Protein AF-A0A843C6D5-F1 (afdb_monomer_lite)

Foldseek 3Di:
DDQLVVQCVVVVHDPVCVLQSVLVVLVVVLVVLVVCCVVVVDPPVVSVVSVVVSVVSCVVQQKDKDDVVLPADHPDIGIDHVVCSVPPDPHPDDDD

Sequence (96 aa):
MVQEERLKKFLDLEDEDEEIVEAWKLFIETNKAYRDVDARVISRREGDNVRRKFTKYLKKNKLRMLDEKEGLKAHELAIAREEEAEGAIKTVNSLD

Structure (mmCIF, N/CA/C/O backbone):
data_AF-A0A843C6D5-F1
#
_entry.id   AF-A0A843C6D5-F1
#
loop_
_atom_site.group_PDB
_atom_site.id
_atom_site.type_symbol
_atom_site.label_atom_id
_atom_site.label_alt_id
_atom_site.label_comp_id
_atom_site.label_asym_id
_atom_site.label_entity_id
_atom_site.label_seq_id
_atom_site.pdbx_PDB_ins_code
_atom_site.Cartn_x
_atom_site.Cartn_y
_atom_site.Cartn_z
_atom_site.occupancy
_atom_site.B_iso_or_equiv
_atom_site.auth_seq_id
_atom_site.auth_comp_id
_atom_site.auth_asym_id
_atom_site.auth_atom_id
_atom_site.pdbx_PDB_model_num
ATOM 1 N N . MET A 1 1 ? 4.235 21.568 0.301 1.00 57.38 1 MET A N 1
ATOM 2 C CA . MET A 1 1 ? 3.561 20.460 0.997 1.00 57.38 1 MET A CA 1
ATOM 3 C C . MET A 1 1 ? 4.320 19.178 0.748 1.00 57.38 1 MET A C 1
ATOM 5 O O . MET A 1 1 ? 4.509 18.812 -0.412 1.00 57.38 1 MET A O 1
ATOM 9 N N . VAL A 1 2 ? 4.784 18.556 1.825 1.00 82.31 2 VAL A N 1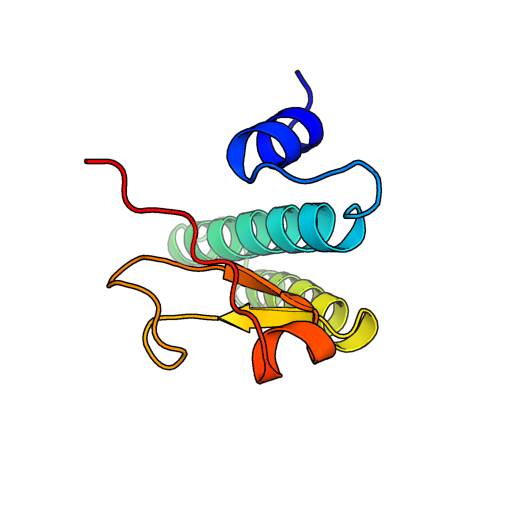
ATOM 10 C CA . VAL A 1 2 ? 5.509 17.278 1.822 1.00 82.31 2 VAL A CA 1
ATOM 11 C C . VAL A 1 2 ? 4.519 16.148 1.482 1.00 82.31 2 VAL A C 1
ATOM 13 O O . VAL A 1 2 ? 3.316 16.292 1.696 1.00 82.31 2 VAL A O 1
ATOM 16 N N . GLN A 1 3 ? 4.983 15.037 0.895 1.00 79.12 3 GLN A N 1
ATOM 17 C CA . GLN A 1 3 ? 4.126 13.901 0.500 1.00 79.12 3 GLN A CA 1
ATOM 18 C C . GLN A 1 3 ? 3.251 13.388 1.656 1.00 79.12 3 GLN A C 1
ATOM 20 O O . GLN A 1 3 ? 2.113 12.988 1.439 1.00 79.12 3 GLN A O 1
ATOM 25 N N . GLU A 1 4 ? 3.770 13.450 2.877 1.00 81.50 4 GLU A N 1
ATOM 26 C CA . GLU A 1 4 ? 3.076 13.067 4.103 1.00 81.50 4 GLU A CA 1
ATOM 27 C C . GLU A 1 4 ? 1.833 13.916 4.391 1.00 81.50 4 GLU A C 1
ATOM 29 O O . GLU A 1 4 ? 0.750 13.370 4.560 1.00 81.50 4 GLU A O 1
ATOM 34 N N . GLU A 1 5 ? 1.956 15.245 4.346 1.00 80.69 5 GLU A N 1
ATOM 35 C CA . GLU A 1 5 ? 0.832 16.168 4.563 1.00 80.69 5 GLU A CA 1
ATOM 36 C C . GLU A 1 5 ? -0.276 15.958 3.522 1.00 80.69 5 GLU A C 1
ATOM 38 O O . GLU A 1 5 ? -1.463 16.094 3.815 1.00 80.69 5 GLU A O 1
ATOM 43 N N . ARG A 1 6 ? 0.107 15.613 2.284 1.00 83.75 6 ARG A N 1
ATOM 44 C CA . ARG A 1 6 ? -0.848 15.278 1.218 1.00 83.75 6 ARG A CA 1
ATOM 45 C C . ARG A 1 6 ? -1.599 13.988 1.518 1.00 83.75 6 ARG A C 1
ATOM 47 O O . ARG A 1 6 ? -2.798 13.948 1.277 1.00 83.75 6 ARG A O 1
ATOM 54 N N . LEU A 1 7 ? -0.907 12.964 2.020 1.00 84.38 7 LEU A N 1
ATOM 55 C CA . LEU A 1 7 ? -1.524 11.692 2.395 1.00 84.38 7 LEU A CA 1
ATOM 56 C C . LEU A 1 7 ? -2.477 11.872 3.572 1.00 84.38 7 LEU A C 1
ATOM 58 O O . LEU A 1 7 ? -3.624 11.456 3.457 1.00 84.38 7 LEU A O 1
ATOM 62 N N . LYS A 1 8 ? -2.039 12.562 4.635 1.00 82.62 8 LYS A N 1
ATOM 63 C CA . LYS A 1 8 ? -2.883 12.869 5.798 1.00 82.62 8 LYS A CA 1
ATOM 64 C C . LYS A 1 8 ? -4.172 13.572 5.379 1.00 82.62 8 LYS A C 1
ATOM 66 O O . LYS A 1 8 ? -5.258 13.104 5.684 1.00 82.62 8 LYS A O 1
ATOM 71 N N . LYS A 1 9 ? -4.061 14.627 4.565 1.00 81.62 9 LYS A N 1
ATOM 72 C CA . LYS A 1 9 ? -5.228 15.370 4.071 1.00 81.62 9 LYS A CA 1
ATOM 73 C C . LYS A 1 9 ? -6.128 14.556 3.134 1.00 81.62 9 LYS A C 1
ATOM 75 O O . LYS A 1 9 ? -7.336 14.740 3.154 1.00 81.62 9 LYS A O 1
ATOM 80 N N . PHE A 1 10 ? -5.553 13.732 2.257 1.00 82.12 10 PHE A N 1
ATOM 81 C CA . PHE A 1 10 ? -6.329 12.964 1.277 1.00 82.12 10 PHE A CA 1
ATOM 82 C C . PHE A 1 10 ? -7.108 11.814 1.921 1.00 82.12 10 PHE A C 1
ATOM 84 O O . PHE A 1 10 ? -8.214 11.514 1.490 1.00 82.12 10 PHE A O 1
ATOM 91 N N . LEU A 1 11 ? -6.519 11.181 2.933 1.00 81.62 11 LEU A N 1
ATOM 92 C CA . LEU A 1 11 ? -7.089 10.030 3.629 1.00 81.62 11 LEU A CA 1
ATOM 93 C C . LEU A 1 11 ? -7.817 10.410 4.924 1.00 81.62 11 LEU A C 1
ATOM 95 O O . LEU A 1 11 ? -8.275 9.516 5.624 1.00 81.62 11 LEU 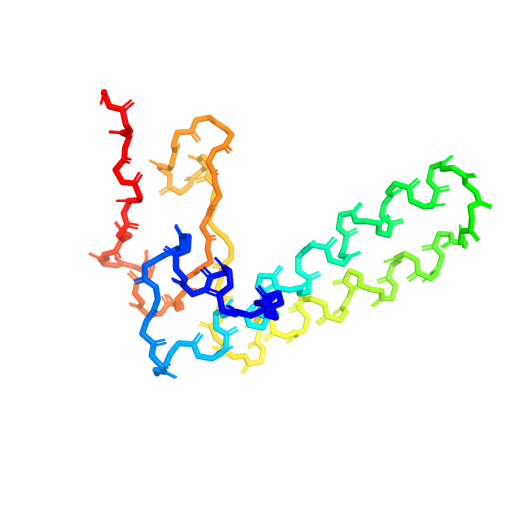A O 1
ATOM 99 N N . ASP A 1 12 ? -7.904 11.710 5.222 1.00 82.25 12 ASP A N 1
ATOM 100 C CA . ASP A 1 12 ? -8.482 12.254 6.456 1.00 82.25 12 ASP A CA 1
ATOM 101 C C . ASP A 1 12 ? -7.888 11.601 7.720 1.00 82.25 12 ASP A C 1
ATOM 103 O O . ASP A 1 12 ? -8.599 11.163 8.619 1.00 82.25 12 ASP A O 1
ATOM 107 N N . LEU A 1 13 ? -6.556 11.471 7.738 1.00 79.88 13 LEU A N 1
ATOM 108 C CA . LEU A 1 13 ? -5.809 10.831 8.822 1.00 79.88 13 LEU A CA 1
ATOM 109 C C . LEU A 1 13 ? -5.348 11.859 9.849 1.00 79.88 13 LEU A C 1
ATOM 111 O O . LEU A 1 13 ? -4.852 12.935 9.491 1.00 79.88 13 LEU A O 1
ATOM 115 N N . GLU A 1 14 ? -5.453 11.481 11.118 1.00 78.00 14 GLU A N 1
ATOM 116 C CA . GLU A 1 14 ? -4.985 12.287 12.239 1.00 78.00 14 GLU A CA 1
ATOM 117 C C . GLU A 1 14 ? -3.471 12.119 12.445 1.00 78.00 14 GLU A C 1
ATOM 119 O O . GLU A 1 14 ? -2.805 11.280 11.829 1.00 78.00 14 GLU A O 1
ATOM 124 N N . ASP A 1 15 ? -2.889 12.940 13.320 1.00 72.50 15 ASP A N 1
ATOM 125 C CA . ASP A 1 15 ? -1.464 12.838 13.640 1.00 72.50 15 ASP A CA 1
ATOM 126 C C . ASP A 1 15 ? -1.104 11.520 14.343 1.00 72.50 15 ASP A C 1
ATOM 128 O O . ASP A 1 15 ? 0.043 11.104 14.270 1.00 72.50 15 ASP A O 1
ATOM 132 N N . GLU A 1 16 ? -2.070 10.821 14.944 1.00 72.81 16 GLU A N 1
ATOM 133 C CA . GLU A 1 16 ? -1.880 9.506 15.577 1.00 72.81 16 GLU A CA 1
ATOM 134 C C . GLU A 1 16 ? -1.822 8.331 14.577 1.00 72.81 16 GLU A C 1
ATOM 136 O O . GLU A 1 16 ? -1.607 7.184 14.976 1.00 72.81 16 GLU A O 1
ATOM 141 N N . ASP A 1 17 ? -1.989 8.601 13.279 1.00 82.19 17 ASP A N 1
ATOM 142 C CA . ASP A 1 17 ? -2.001 7.598 12.208 1.00 82.19 17 ASP A CA 1
ATOM 143 C C . ASP A 1 17 ? -0.689 7.556 11.403 1.00 82.19 17 ASP A C 1
ATOM 145 O O . ASP A 1 17 ? -0.672 7.188 10.221 1.00 82.19 17 ASP A O 1
ATOM 149 N N . GLU A 1 18 ? 0.440 7.915 12.022 1.00 86.94 18 GLU A N 1
ATOM 150 C CA . GLU A 1 18 ? 1.759 7.927 11.370 1.00 86.94 18 GLU A CA 1
ATOM 151 C C . GLU A 1 18 ? 2.102 6.584 10.708 1.00 86.94 18 GLU A C 1
ATOM 153 O O . GLU A 1 18 ? 2.620 6.563 9.585 1.00 86.94 18 GLU A O 1
ATOM 158 N N . GLU A 1 19 ? 1.769 5.452 11.339 1.00 91.62 19 GLU A N 1
ATOM 159 C CA . GLU A 1 19 ? 2.027 4.131 10.766 1.00 91.62 19 GLU A CA 1
ATOM 160 C C . GLU A 1 19 ? 1.188 3.858 9.515 1.00 91.62 19 GLU A C 1
ATOM 162 O O . GLU A 1 19 ? 1.674 3.232 8.569 1.00 91.62 19 GLU A O 1
ATOM 167 N N . ILE A 1 20 ? -0.057 4.337 9.474 1.00 90.06 20 ILE A N 1
ATOM 168 C CA . ILE A 1 20 ? -0.925 4.201 8.298 1.00 90.06 20 ILE A CA 1
ATOM 169 C C . ILE A 1 20 ? -0.373 5.066 7.163 1.00 90.06 20 ILE A C 1
ATOM 171 O O . ILE A 1 20 ? -0.260 4.603 6.024 1.00 90.06 20 ILE A O 1
ATOM 175 N N . VAL A 1 21 ? 0.053 6.295 7.465 1.00 90.38 21 VAL A N 1
ATOM 176 C CA . VAL A 1 21 ? 0.664 7.196 6.480 1.00 90.38 21 VAL A CA 1
ATOM 177 C C . VAL A 1 21 ? 1.952 6.601 5.900 1.00 90.38 21 VAL A C 1
ATOM 179 O O . VAL A 1 21 ? 2.156 6.620 4.681 1.00 90.38 21 VAL A O 1
ATOM 182 N N . GLU A 1 22 ? 2.817 6.034 6.739 1.00 93.12 22 GLU A N 1
ATOM 183 C CA . GLU A 1 22 ? 4.047 5.375 6.293 1.00 93.12 22 GLU A CA 1
ATOM 184 C C . GLU A 1 22 ? 3.758 4.097 5.490 1.00 93.12 22 GLU A C 1
ATOM 186 O O . GLU A 1 22 ? 4.400 3.846 4.466 1.00 93.12 22 GLU A O 1
ATOM 191 N N . ALA A 1 23 ? 2.737 3.323 5.868 1.00 94.44 23 ALA A N 1
ATOM 192 C CA . ALA A 1 23 ? 2.291 2.179 5.080 1.00 94.44 23 ALA A CA 1
ATOM 193 C C . ALA A 1 23 ? 1.839 2.598 3.669 1.00 94.44 23 ALA A C 1
ATOM 195 O O . ALA A 1 23 ? 2.214 1.948 2.688 1.00 94.44 23 ALA A O 1
ATOM 196 N N . TRP A 1 24 ? 1.121 3.717 3.537 1.00 94.25 24 TRP A N 1
ATOM 197 C CA . TRP A 1 24 ? 0.745 4.275 2.235 1.00 94.25 24 TRP A CA 1
ATOM 198 C C . TRP A 1 24 ? 1.945 4.752 1.415 1.00 94.25 24 TRP A C 1
ATOM 200 O O . TRP A 1 24 ? 2.000 4.497 0.208 1.00 94.25 24 TRP A O 1
ATOM 210 N N . LYS A 1 25 ? 2.948 5.380 2.042 1.00 93.94 25 LYS A N 1
ATOM 211 C CA . LYS A 1 25 ? 4.206 5.732 1.358 1.00 93.94 25 LYS A CA 1
ATOM 212 C C . LYS A 1 25 ? 4.887 4.481 0.791 1.00 93.94 25 LYS A C 1
ATOM 214 O O . LYS A 1 25 ? 5.213 4.451 -0.396 1.00 93.94 25 LYS A O 1
ATOM 219 N N . LEU A 1 26 ? 5.024 3.422 1.592 1.00 95.38 26 LEU A N 1
ATOM 220 C CA . LEU A 1 26 ? 5.623 2.150 1.165 1.00 95.38 26 LEU A CA 1
ATOM 221 C C . LEU A 1 26 ? 4.806 1.440 0.075 1.00 95.38 26 LEU A C 1
ATOM 223 O O . LEU A 1 26 ? 5.377 0.793 -0.810 1.00 95.38 26 LEU A O 1
ATOM 227 N N . PHE A 1 27 ? 3.480 1.568 0.099 1.00 94.62 27 PHE A N 1
ATOM 228 C CA . PHE A 1 27 ? 2.621 1.058 -0.966 1.00 94.62 27 PHE A CA 1
ATOM 229 C C . PHE A 1 27 ? 2.872 1.790 -2.292 1.00 94.62 27 PHE A C 1
ATOM 231 O O . PHE A 1 27 ? 3.034 1.150 -3.335 1.00 94.62 27 PHE A O 1
ATOM 238 N N . ILE A 1 28 ? 2.975 3.122 -2.266 1.00 93.25 28 ILE A N 1
ATOM 239 C CA . ILE A 1 28 ? 3.314 3.925 -3.451 1.00 93.25 28 ILE A CA 1
ATOM 240 C C . ILE A 1 28 ? 4.698 3.532 -3.987 1.00 93.25 28 ILE A C 1
ATOM 242 O O . ILE A 1 28 ? 4.849 3.322 -5.193 1.00 93.25 28 ILE A O 1
ATOM 246 N N . GLU A 1 29 ? 5.692 3.366 -3.108 1.00 95.50 29 GLU A N 1
ATOM 247 C CA . GLU A 1 29 ? 7.027 2.880 -3.487 1.00 95.50 29 GLU A CA 1
ATOM 248 C C . GLU A 1 29 ? 6.967 1.500 -4.149 1.00 95.50 29 GLU A C 1
ATOM 250 O O . GLU A 1 29 ? 7.624 1.273 -5.162 1.00 95.50 29 GLU A O 1
ATOM 255 N N . THR A 1 30 ? 6.144 0.592 -3.621 1.00 95.69 30 THR A N 1
ATOM 256 C CA . THR A 1 30 ? 5.968 -0.756 -4.178 1.00 95.69 30 THR A CA 1
ATOM 257 C C . THR A 1 30 ? 5.365 -0.709 -5.584 1.00 95.69 30 THR A C 1
ATOM 259 O O . THR A 1 30 ? 5.866 -1.376 -6.489 1.00 95.69 30 THR A O 1
ATOM 262 N N . ASN A 1 31 ? 4.343 0.123 -5.812 1.00 94.44 31 ASN A N 1
ATOM 263 C CA . ASN A 1 31 ? 3.747 0.298 -7.142 1.00 94.44 31 ASN A CA 1
ATOM 264 C C . ASN A 1 31 ? 4.723 0.928 -8.136 1.00 94.44 31 ASN A C 1
ATOM 266 O O . ASN A 1 31 ? 4.798 0.508 -9.293 1.00 94.44 31 ASN A O 1
ATOM 270 N N . LYS A 1 32 ? 5.503 1.915 -7.684 1.00 95.75 32 LYS A N 1
ATOM 271 C CA . LYS A 1 32 ? 6.580 2.485 -8.492 1.00 95.75 32 LYS A CA 1
ATOM 272 C C . LYS A 1 32 ? 7.611 1.413 -8.850 1.00 95.75 32 LYS A C 1
ATOM 274 O O . LYS A 1 32 ? 7.973 1.305 -10.014 1.00 95.75 32 LYS A O 1
ATOM 279 N N . ALA A 1 33 ? 8.018 0.587 -7.890 1.00 95.88 33 ALA A N 1
ATOM 280 C CA . ALA A 1 33 ? 8.984 -0.478 -8.121 1.00 95.88 33 ALA A CA 1
ATOM 281 C C . ALA A 1 33 ? 8.493 -1.494 -9.163 1.00 95.88 33 ALA A C 1
ATOM 283 O O . ALA A 1 33 ? 9.280 -1.90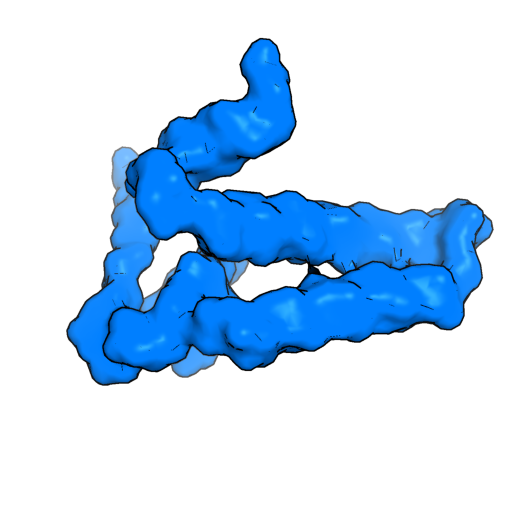7 -10.008 1.00 95.88 33 ALA A O 1
ATOM 284 N N . TYR A 1 34 ? 7.205 -1.858 -9.175 1.00 93.88 34 TYR A N 1
ATOM 285 C CA . TYR A 1 34 ? 6.661 -2.714 -10.237 1.00 93.88 34 TYR A CA 1
ATOM 286 C C . TYR A 1 34 ? 6.773 -2.066 -11.619 1.00 93.88 34 TYR A C 1
ATOM 288 O O . TYR A 1 34 ? 7.281 -2.693 -12.547 1.00 93.88 34 TYR A O 1
ATOM 296 N N . ARG A 1 35 ? 6.393 -0.788 -11.740 1.00 95.81 35 ARG A N 1
ATOM 297 C CA . ARG A 1 35 ? 6.548 -0.039 -12.996 1.00 95.81 35 ARG A CA 1
ATOM 298 C C . ARG A 1 35 ? 8.008 0.051 -13.439 1.00 95.81 35 ARG A C 1
ATOM 300 O O . ARG A 1 35 ? 8.293 -0.089 -14.624 1.00 95.81 35 ARG A O 1
ATOM 307 N N . ASP A 1 36 ? 8.922 0.267 -12.498 1.00 97.06 36 ASP A N 1
ATOM 308 C CA . ASP A 1 36 ? 10.356 0.384 -12.766 1.00 97.06 36 ASP A CA 1
ATOM 309 C C . ASP A 1 36 ? 10.975 -0.971 -13.157 1.00 97.06 36 ASP A C 1
ATOM 311 O O . ASP A 1 36 ? 11.884 -1.006 -13.988 1.00 97.06 36 ASP A O 1
ATOM 315 N N . VAL A 1 37 ? 10.469 -2.093 -12.628 1.00 95.88 37 VAL A N 1
ATOM 316 C CA . VAL A 1 37 ? 10.832 -3.447 -13.088 1.00 95.88 37 VAL A CA 1
ATOM 317 C C . VAL A 1 37 ? 10.372 -3.668 -14.529 1.00 95.88 37 VAL A C 1
ATOM 319 O O . VAL A 1 37 ? 11.165 -4.126 -15.355 1.00 95.88 37 VAL A O 1
ATOM 322 N N . ASP A 1 38 ? 9.125 -3.320 -14.854 1.00 95.75 38 ASP A N 1
ATOM 323 C CA . ASP A 1 38 ? 8.569 -3.488 -16.204 1.00 95.75 38 ASP A CA 1
ATOM 324 C C . ASP A 1 38 ? 9.301 -2.614 -17.232 1.00 95.75 38 ASP A C 1
ATOM 326 O O . ASP A 1 38 ? 9.623 -3.063 -18.335 1.00 95.75 38 ASP A O 1
ATOM 330 N N . ALA A 1 39 ? 9.653 -1.388 -16.838 1.00 97.31 39 ALA A N 1
ATOM 331 C CA . ALA A 1 39 ? 10.476 -0.470 -17.618 1.00 97.31 39 ALA A CA 1
ATOM 332 C C . ALA A 1 39 ? 11.977 -0.831 -17.623 1.00 97.31 39 ALA A C 1
ATOM 334 O O . ALA A 1 39 ? 12.763 -0.149 -18.280 1.00 97.31 39 ALA A O 1
ATOM 335 N N . ARG A 1 40 ? 12.385 -1.898 -16.917 1.00 96.06 40 ARG A N 1
ATOM 336 C CA . ARG A 1 40 ? 13.778 -2.367 -16.776 1.00 96.06 40 ARG A CA 1
ATOM 337 C C . ARG A 1 40 ? 14.743 -1.325 -16.192 1.00 96.06 40 ARG A C 1
ATOM 339 O O . ARG A 1 40 ? 15.939 -1.374 -16.466 1.00 96.06 40 ARG A O 1
ATOM 346 N N . VAL A 1 41 ? 14.232 -0.400 -15.382 1.00 97.62 41 VAL A N 1
ATOM 347 C CA . VAL A 1 41 ? 15.022 0.585 -14.625 1.00 97.62 41 VAL A CA 1
ATOM 348 C C . VAL A 1 41 ? 15.671 -0.073 -13.407 1.00 97.62 41 VAL A C 1
ATOM 350 O O . VAL A 1 41 ? 16.813 0.237 -13.078 1.00 97.62 41 VAL A O 1
ATOM 353 N N . ILE A 1 42 ? 14.962 -1.009 -12.768 1.00 96.56 42 ILE A N 1
ATOM 354 C CA . ILE A 1 42 ? 15.477 -1.829 -11.665 1.00 96.56 42 ILE A CA 1
ATOM 355 C C . ILE A 1 42 ? 15.301 -3.317 -11.972 1.00 96.56 42 ILE A C 1
ATOM 357 O O . ILE A 1 42 ? 14.478 -3.722 -12.797 1.00 96.56 42 ILE A O 1
ATOM 361 N N . SER A 1 43 ? 16.063 -4.163 -11.288 1.00 97.12 43 SER A N 1
ATOM 362 C CA . SER A 1 43 ? 15.920 -5.612 -11.382 1.00 97.12 43 SER A CA 1
ATOM 363 C C . SER A 1 43 ? 14.670 -6.115 -10.652 1.00 97.12 43 SER A C 1
ATOM 365 O O . SER A 1 43 ? 14.213 -5.541 -9.661 1.00 97.12 43 SER A O 1
ATOM 367 N N . ARG A 1 44 ? 14.167 -7.287 -11.066 1.00 95.94 44 ARG A N 1
ATOM 368 C CA . ARG A 1 44 ? 13.096 -8.004 -10.345 1.00 95.94 44 ARG A CA 1
ATOM 369 C C . ARG A 1 44 ? 13.409 -8.199 -8.860 1.00 95.94 44 ARG A C 1
ATOM 371 O O . ARG A 1 44 ? 12.519 -8.086 -8.027 1.00 95.94 44 ARG A O 1
ATOM 378 N N . ARG A 1 45 ? 14.676 -8.469 -8.529 1.00 97.00 45 ARG A N 1
ATOM 379 C CA . ARG A 1 45 ? 15.124 -8.670 -7.145 1.00 97.00 45 ARG A CA 1
ATOM 380 C C . ARG A 1 45 ? 14.997 -7.391 -6.318 1.00 97.00 45 ARG A C 1
ATOM 382 O O . ARG A 1 45 ? 14.622 -7.462 -5.152 1.00 97.00 45 ARG A O 1
ATOM 389 N N . GLU A 1 46 ? 15.317 -6.241 -6.901 1.00 96.75 46 GLU A N 1
ATOM 390 C CA . GLU A 1 46 ? 15.129 -4.944 -6.245 1.00 96.75 46 GLU A CA 1
ATOM 391 C C . GLU A 1 46 ? 13.643 -4.656 -6.022 1.00 96.75 46 GLU A C 1
ATOM 393 O O . GLU A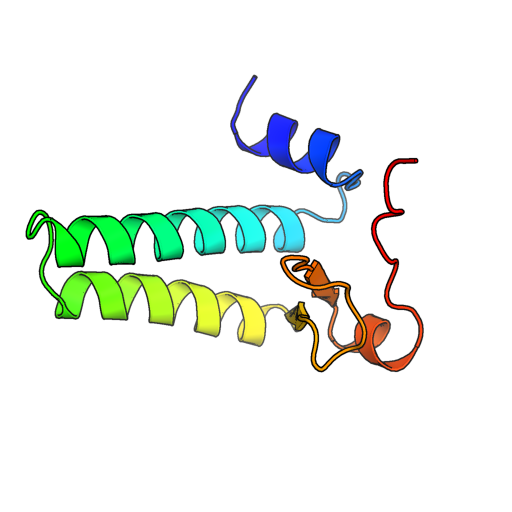 1 46 ? 13.265 -4.311 -4.903 1.00 96.75 46 GLU A O 1
ATOM 398 N N . GLY A 1 47 ? 12.791 -4.917 -7.019 1.00 95.75 47 GLY A N 1
ATOM 399 C CA . GLY A 1 47 ? 11.335 -4.820 -6.861 1.00 95.75 47 GLY A CA 1
ATOM 400 C C . GLY A 1 47 ? 10.790 -5.717 -5.742 1.00 95.75 47 GLY A C 1
ATOM 401 O O . GLY A 1 47 ? 10.049 -5.256 -4.871 1.00 95.75 47 GLY A O 1
ATOM 402 N N . ASP A 1 48 ? 11.231 -6.976 -5.689 1.00 96.31 48 ASP A N 1
ATOM 403 C CA . ASP A 1 48 ? 10.854 -7.916 -4.627 1.00 96.31 48 ASP A CA 1
ATOM 404 C C . ASP A 1 48 ? 11.299 -7.446 -3.235 1.00 96.31 48 ASP A C 1
ATOM 406 O O . ASP A 1 48 ? 10.589 -7.665 -2.248 1.00 96.31 48 ASP A O 1
ATOM 410 N N . ASN A 1 49 ? 12.459 -6.794 -3.122 1.00 97.19 49 ASN A N 1
ATOM 411 C CA . ASN A 1 49 ? 12.933 -6.252 -1.850 1.00 97.19 49 ASN A CA 1
ATOM 412 C C . ASN A 1 49 ? 12.036 -5.113 -1.348 1.00 97.19 49 ASN A C 1
ATOM 414 O O . ASN A 1 49 ? 11.703 -5.094 -0.160 1.00 97.19 49 ASN A O 1
ATOM 418 N N . VAL A 1 50 ? 11.608 -4.209 -2.237 1.00 96.12 50 VAL A N 1
ATOM 419 C CA . VAL A 1 50 ? 10.672 -3.121 -1.896 1.00 96.12 50 VAL A CA 1
ATOM 420 C C . VAL A 1 50 ? 9.334 -3.701 -1.443 1.00 96.12 50 VAL A C 1
ATOM 422 O O . VAL A 1 50 ? 8.868 -3.392 -0.345 1.00 96.12 50 VAL A O 1
ATOM 425 N N . ARG A 1 51 ? 8.776 -4.647 -2.208 1.00 95.50 51 ARG A N 1
ATOM 426 C CA . ARG A 1 51 ? 7.540 -5.348 -1.833 1.00 95.50 51 ARG A CA 1
ATOM 427 C C . ARG A 1 51 ? 7.657 -6.008 -0.456 1.00 95.50 51 ARG A C 1
ATOM 429 O O . ARG A 1 51 ? 6.767 -5.876 0.381 1.00 95.50 51 ARG A O 1
ATOM 436 N N . ARG A 1 52 ? 8.764 -6.709 -0.185 1.00 96.62 52 ARG A N 1
ATOM 437 C CA . ARG A 1 52 ? 9.003 -7.356 1.118 1.00 96.62 52 ARG A CA 1
ATOM 438 C C . ARG A 1 52 ? 9.101 -6.348 2.257 1.00 96.62 52 ARG A C 1
ATOM 440 O O . ARG A 1 52 ? 8.660 -6.672 3.358 1.00 96.62 52 ARG A O 1
ATOM 447 N N . LYS A 1 53 ? 9.678 -5.164 2.025 1.00 96.94 53 LYS A N 1
ATOM 448 C CA . LYS A 1 53 ? 9.730 -4.081 3.019 1.00 96.94 53 LYS A CA 1
ATOM 449 C C . LYS A 1 53 ? 8.314 -3.646 3.399 1.00 96.94 53 LYS A C 1
ATOM 451 O O . LYS A 1 53 ? 8.009 -3.627 4.587 1.00 96.94 53 LYS A O 1
ATOM 456 N N . PHE A 1 54 ? 7.447 -3.416 2.412 1.00 96.06 54 PHE A N 1
ATOM 457 C CA . PHE A 1 54 ? 6.040 -3.083 2.640 1.00 96.06 54 PHE A CA 1
ATOM 458 C C . PHE A 1 54 ? 5.300 -4.178 3.424 1.00 96.06 54 PHE A C 1
ATOM 460 O O . PHE A 1 54 ? 4.758 -3.910 4.493 1.00 96.06 54 PHE A O 1
ATOM 467 N N . THR A 1 55 ? 5.355 -5.437 2.976 1.00 94.62 55 THR A N 1
ATOM 468 C CA . THR A 1 55 ? 4.666 -6.543 3.670 1.00 94.62 55 THR A CA 1
ATOM 469 C C . THR A 1 55 ? 5.170 -6.744 5.103 1.00 94.62 55 THR A C 1
ATOM 471 O O . THR A 1 55 ? 4.383 -7.012 6.009 1.00 94.62 55 THR A O 1
ATOM 474 N N . LYS A 1 56 ? 6.483 -6.603 5.337 1.00 96.50 56 LYS A N 1
ATOM 475 C CA . LYS A 1 56 ? 7.051 -6.671 6.692 1.00 96.50 56 LYS A CA 1
ATOM 476 C C . LYS A 1 56 ? 6.585 -5.511 7.565 1.00 96.50 56 LYS A C 1
ATOM 478 O O . LYS A 1 56 ? 6.351 -5.732 8.748 1.00 96.50 56 LYS A O 1
ATOM 483 N N . TYR A 1 57 ? 6.474 -4.311 6.999 1.00 96.31 57 TYR A N 1
ATOM 484 C CA . TYR A 1 57 ? 6.005 -3.134 7.719 1.00 96.31 57 TYR A CA 1
ATOM 485 C C . TYR A 1 57 ? 4.556 -3.307 8.178 1.00 96.31 57 TYR A C 1
ATOM 487 O O . TYR A 1 57 ? 4.285 -3.154 9.365 1.00 96.31 57 TYR A O 1
ATOM 495 N N . LEU A 1 58 ? 3.663 -3.735 7.276 1.00 94.06 58 LEU A N 1
ATOM 496 C CA . LEU A 1 58 ? 2.267 -4.026 7.615 1.00 94.06 58 LEU A CA 1
ATOM 497 C C . LEU A 1 58 ? 2.168 -5.014 8.784 1.00 94.06 58 LEU A C 1
ATOM 499 O O . LEU A 1 58 ? 1.591 -4.703 9.820 1.00 94.06 58 LEU A O 1
ATOM 503 N N . LYS A 1 59 ? 2.847 -6.163 8.665 1.00 93.81 59 LYS A N 1
ATOM 504 C CA . LYS A 1 59 ? 2.843 -7.193 9.711 1.00 93.81 59 LYS A CA 1
ATOM 505 C C . LYS A 1 59 ? 3.409 -6.694 11.043 1.00 93.81 59 LYS A C 1
ATOM 507 O O . LYS A 1 59 ? 2.903 -7.058 12.098 1.00 93.81 59 LYS A O 1
ATOM 512 N N . LYS A 1 60 ? 4.488 -5.905 11.014 1.00 95.25 60 LYS A N 1
ATOM 513 C CA . LYS A 1 60 ? 5.128 -5.384 12.231 1.00 95.25 60 LYS A CA 1
ATOM 514 C C . LYS A 1 60 ? 4.194 -4.449 13.001 1.00 95.25 60 LYS A C 1
ATOM 516 O O . LYS A 1 60 ? 4.209 -4.481 14.226 1.00 95.25 60 LYS A O 1
ATOM 521 N N . ASN A 1 61 ? 3.407 -3.649 12.287 1.00 93.44 61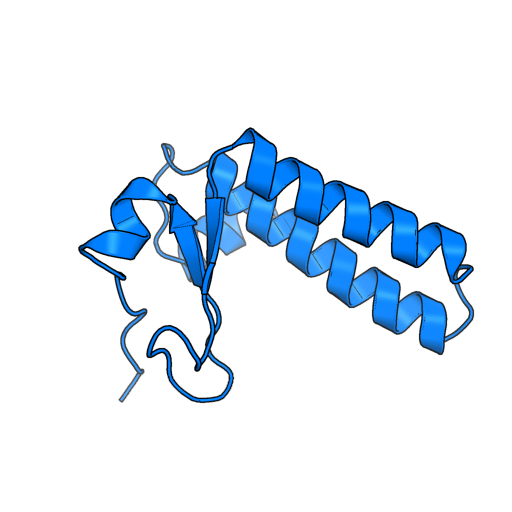 ASN A N 1
ATOM 522 C CA . ASN A 1 61 ? 2.549 -2.622 12.873 1.00 93.44 61 ASN A CA 1
ATOM 523 C C . ASN A 1 61 ? 1.081 -3.060 12.991 1.00 93.44 61 ASN A C 1
ATOM 525 O O . ASN A 1 61 ? 0.220 -2.213 13.194 1.00 93.44 61 ASN A O 1
ATOM 529 N N . LYS A 1 62 ? 0.791 -4.366 12.862 1.00 92.81 62 LYS A N 1
ATOM 530 C CA . LYS A 1 62 ? -0.576 -4.919 12.873 1.00 92.81 62 LYS A CA 1
ATOM 531 C C . LYS A 1 62 ? -1.516 -4.175 11.915 1.00 92.81 62 LYS A C 1
ATOM 533 O O . LYS A 1 62 ? -2.637 -3.825 12.270 1.00 92.81 62 LYS A O 1
ATOM 538 N N . LEU A 1 63 ? -1.036 -3.887 10.710 1.00 92.69 63 LEU A N 1
ATOM 539 C CA . LEU A 1 63 ? -1.824 -3.260 9.655 1.00 92.69 63 LEU A CA 1
ATOM 540 C C . LEU A 1 63 ? -2.153 -4.291 8.581 1.00 92.69 63 LEU A C 1
ATOM 542 O O . LEU A 1 63 ? -1.339 -5.164 8.267 1.00 92.69 63 LEU A O 1
ATOM 546 N N . ARG A 1 64 ? -3.310 -4.133 7.947 1.00 91.44 64 ARG A N 1
ATOM 547 C CA . ARG A 1 64 ? -3.735 -4.948 6.811 1.00 91.44 64 ARG A CA 1
ATOM 548 C C . ARG A 1 64 ? -4.224 -4.064 5.673 1.00 91.44 64 ARG A C 1
ATOM 550 O O . ARG A 1 64 ? -4.835 -3.024 5.892 1.00 91.44 64 ARG A O 1
ATOM 557 N N . MET A 1 65 ? -3.943 -4.513 4.452 1.00 90.56 65 MET A N 1
ATOM 558 C CA . MET A 1 65 ? -4.529 -3.951 3.244 1.00 90.56 65 MET A CA 1
ATOM 559 C C . MET A 1 65 ? -5.865 -4.637 2.959 1.00 90.56 65 MET A C 1
ATOM 561 O O . MET A 1 65 ? -5.931 -5.867 2.977 1.00 90.56 65 MET A O 1
ATOM 565 N N . LEU A 1 66 ? -6.898 -3.837 2.731 1.00 89.50 66 LEU A N 1
ATOM 566 C CA . LEU A 1 66 ? -8.259 -4.265 2.433 1.00 89.50 66 LEU A CA 1
ATOM 567 C C . LEU A 1 66 ? -8.564 -3.934 0.972 1.00 89.50 66 LEU A C 1
ATOM 569 O O . LEU A 1 66 ? -8.161 -2.871 0.487 1.00 89.50 66 LEU A O 1
ATOM 573 N N . ASP A 1 67 ? -9.257 -4.841 0.295 1.00 87.75 67 ASP A N 1
ATOM 574 C CA . ASP A 1 67 ? -9.686 -4.718 -1.092 1.00 87.75 67 ASP A CA 1
ATOM 575 C C . ASP A 1 67 ? -11.164 -5.133 -1.260 1.00 87.75 67 ASP A C 1
ATOM 577 O O . ASP A 1 67 ? -11.944 -5.154 -0.303 1.00 87.75 67 ASP A O 1
ATOM 581 N N . GLU A 1 68 ? -11.580 -5.415 -2.495 1.00 86.19 68 GLU A N 1
ATOM 582 C CA . GLU A 1 68 ? -12.940 -5.846 -2.834 1.00 86.19 68 GLU A CA 1
ATOM 583 C C . GLU A 1 68 ? -13.386 -7.099 -2.058 1.00 86.19 68 GLU A C 1
ATOM 585 O O . GLU A 1 68 ? -14.557 -7.230 -1.699 1.00 86.19 68 GLU A O 1
ATOM 590 N N . LYS A 1 69 ? -12.462 -8.011 -1.729 1.00 85.44 69 LYS A N 1
ATOM 591 C CA . LYS A 1 69 ? -12.766 -9.220 -0.944 1.00 85.44 69 LYS A CA 1
ATOM 592 C C . LYS A 1 69 ? -13.189 -8.899 0.480 1.00 85.44 69 LYS A C 1
ATOM 594 O O . LYS A 1 69 ? -13.883 -9.701 1.102 1.00 85.44 69 LYS A O 1
ATOM 599 N N . GLU A 1 70 ? -12.765 -7.753 0.991 1.00 82.69 70 GLU A N 1
ATOM 600 C CA . GLU A 1 70 ? -13.122 -7.238 2.304 1.00 82.69 70 GLU A CA 1
ATOM 601 C C . GLU A 1 70 ? -14.314 -6.262 2.253 1.00 82.69 70 GLU A C 1
ATOM 603 O O . GLU A 1 70 ? -14.664 -5.675 3.274 1.00 82.69 70 GLU A O 1
ATOM 608 N N . GLY A 1 71 ? -14.987 -6.134 1.101 1.00 80.88 71 GLY A N 1
ATOM 609 C CA . GLY A 1 71 ? -16.237 -5.381 0.950 1.00 80.88 71 GLY A CA 1
ATOM 610 C C . GLY A 1 71 ? -16.080 -3.943 0.450 1.00 80.88 71 GLY A C 1
ATOM 611 O O . GLY A 1 71 ? -17.059 -3.196 0.459 1.00 80.88 71 GLY A O 1
ATOM 612 N N . LEU A 1 72 ? -14.881 -3.548 0.009 1.00 84.44 72 LEU A N 1
ATOM 613 C CA . LEU A 1 72 ? -14.668 -2.269 -0.674 1.00 84.44 72 LEU A CA 1
ATOM 614 C C . LEU A 1 72 ? -15.180 -2.311 -2.122 1.00 84.44 72 LEU A C 1
ATOM 616 O O . LEU A 1 72 ? -15.367 -3.386 -2.697 1.00 84.44 72 LEU A O 1
ATOM 620 N N . LYS A 1 73 ? -15.416 -1.145 -2.738 1.00 83.06 73 LYS A N 1
ATOM 621 C CA . LYS A 1 73 ? -15.823 -1.098 -4.151 1.00 83.06 73 LYS A CA 1
ATOM 622 C C . LYS A 1 73 ? -14.666 -1.519 -5.058 1.00 83.06 73 LYS A C 1
ATOM 624 O O . LYS A 1 73 ? -13.494 -1.495 -4.682 1.00 83.06 73 LYS A O 1
ATOM 629 N N . ALA A 1 74 ? -14.994 -1.858 -6.302 1.00 80.12 74 ALA A N 1
ATOM 630 C CA . ALA A 1 74 ? -13.985 -2.100 -7.323 1.00 80.12 74 ALA A CA 1
ATOM 631 C C . ALA A 1 74 ? -13.019 -0.904 -7.418 1.00 80.12 74 ALA A C 1
ATOM 633 O O . ALA A 1 74 ? -13.448 0.245 -7.509 1.00 80.12 74 ALA A O 1
ATOM 634 N N . HIS A 1 75 ? -11.716 -1.200 -7.422 1.00 80.12 75 HIS A N 1
ATOM 635 C CA . HIS A 1 75 ? -10.613 -0.226 -7.433 1.00 80.12 75 HIS A CA 1
ATOM 636 C C . HIS A 1 75 ? -10.409 0.586 -6.145 1.00 80.12 75 HIS A C 1
ATOM 638 O O . HIS A 1 75 ? -9.518 1.436 -6.114 1.00 80.12 75 HIS A O 1
ATOM 644 N N . GLU A 1 76 ? -11.160 0.308 -5.080 1.00 83.31 76 GLU A N 1
ATOM 645 C CA . GLU A 1 76 ? -10.887 0.867 -3.761 1.00 83.31 76 GLU A CA 1
ATOM 646 C C . GLU A 1 76 ? -9.901 -0.009 -2.988 1.00 83.31 76 GLU A C 1
ATOM 648 O O . GLU A 1 76 ? -9.894 -1.238 -3.080 1.00 83.31 76 GLU A O 1
ATOM 653 N N . LEU A 1 77 ? -9.039 0.659 -2.228 1.00 87.50 77 LEU A N 1
ATOM 654 C CA . LEU A 1 77 ? -8.049 0.042 -1.362 1.00 87.50 77 LEU A CA 1
ATOM 655 C C . LEU A 1 77 ? -7.986 0.834 -0.063 1.00 87.50 77 LEU A C 1
ATOM 657 O O . LEU A 1 77 ? -7.961 2.065 -0.089 1.00 87.50 77 LEU A O 1
ATOM 661 N N . ALA A 1 78 ? -7.889 0.129 1.057 1.00 88.69 78 ALA A N 1
ATOM 662 C CA . ALA A 1 78 ? -7.666 0.740 2.361 1.00 88.69 78 ALA A CA 1
ATOM 663 C C . ALA A 1 78 ? -6.502 0.061 3.089 1.00 88.69 78 ALA A C 1
ATOM 665 O O . ALA A 1 78 ? -6.194 -1.105 2.847 1.00 88.69 78 ALA A O 1
ATOM 666 N N . ILE A 1 79 ? -5.857 0.793 3.995 1.00 89.56 79 ILE A N 1
ATOM 667 C CA . ILE A 1 79 ? -4.921 0.236 4.973 1.00 89.56 79 ILE A CA 1
ATOM 668 C C . ILE A 1 79 ? -5.484 0.577 6.346 1.00 89.56 79 ILE A C 1
ATOM 670 O O . ILE A 1 79 ? -5.654 1.753 6.653 1.00 89.56 79 ILE A O 1
ATOM 674 N N . ALA A 1 80 ? -5.781 -0.445 7.142 1.00 88.50 80 ALA A N 1
ATOM 675 C CA . ALA A 1 80 ? -6.391 -0.304 8.460 1.00 88.50 80 ALA A CA 1
ATOM 676 C C . ALA A 1 80 ? -5.653 -1.158 9.495 1.00 88.50 80 ALA A C 1
ATOM 678 O O . ALA A 1 80 ? -4.914 -2.086 9.141 1.00 88.50 80 ALA A O 1
ATOM 679 N N . ARG A 1 81 ? -5.861 -0.854 10.778 1.00 87.69 81 ARG A N 1
ATOM 680 C CA . ARG A 1 81 ? -5.361 -1.677 11.885 1.00 87.69 81 ARG A CA 1
ATOM 681 C C . ARG A 1 81 ? -6.104 -3.017 11.886 1.00 87.69 81 ARG A C 1
ATOM 683 O O . ARG A 1 81 ? -7.309 -3.061 11.652 1.00 87.69 81 ARG A O 1
ATOM 690 N N . GLU A 1 82 ? -5.399 -4.117 12.146 1.00 81.00 82 GLU A N 1
ATOM 691 C CA . GLU A 1 82 ? -5.981 -5.470 12.162 1.00 81.00 82 GLU A CA 1
ATOM 692 C C . GLU A 1 82 ? -7.156 -5.576 13.146 1.00 81.00 82 GLU A C 1
ATOM 694 O O . GLU A 1 82 ? -8.154 -6.213 12.829 1.00 81.00 82 GLU A O 1
ATOM 699 N N . GLU A 1 83 ? -7.071 -4.896 14.293 1.00 70.25 83 GLU A N 1
ATOM 700 C CA . GLU A 1 83 ? -8.116 -4.883 15.329 1.00 70.25 83 GLU A CA 1
ATOM 701 C C . GLU A 1 83 ? -9.375 -4.092 14.900 1.00 70.25 83 GLU A C 1
ATOM 703 O O . GLU A 1 83 ? -10.478 -4.404 15.339 1.00 70.25 83 GLU A O 1
ATOM 708 N N . GLU A 1 84 ? -9.247 -3.113 13.997 1.00 58.16 84 GLU A N 1
ATOM 709 C CA . GLU A 1 84 ? -10.378 -2.334 13.459 1.00 58.16 84 GLU A CA 1
ATOM 710 C C . GLU A 1 84 ? -11.032 -3.019 12.250 1.00 58.16 84 GLU A C 1
ATOM 712 O O . GLU A 1 84 ? -12.238 -2.892 12.030 1.00 58.16 84 GLU A O 1
ATOM 717 N N . ALA A 1 85 ? -10.260 -3.794 11.484 1.00 56.09 85 ALA A N 1
ATOM 718 C CA . ALA A 1 85 ? -10.735 -4.495 10.293 1.00 56.09 85 ALA A CA 1
ATOM 719 C C . ALA A 1 85 ? -11.763 -5.606 10.595 1.00 56.09 85 ALA A C 1
ATOM 721 O O . ALA A 1 85 ? -12.526 -5.975 9.704 1.00 56.09 85 ALA A O 1
ATOM 722 N N . GLU A 1 86 ? -11.824 -6.120 11.829 1.00 52.06 86 GLU A N 1
ATOM 723 C CA . GLU A 1 86 ? -12.837 -7.104 12.250 1.00 52.06 86 GLU A CA 1
ATOM 724 C C . GLU A 1 86 ? -14.191 -6.476 12.640 1.00 52.06 86 GLU A C 1
ATOM 726 O O . GLU A 1 86 ? -15.180 -7.202 12.741 1.00 52.06 86 GLU A O 1
ATOM 731 N N . GLY A 1 87 ? -14.280 -5.150 12.827 1.00 44.59 87 GLY A N 1
ATOM 732 C CA . GLY A 1 87 ? -15.492 -4.512 13.370 1.00 44.59 87 GLY A CA 1
ATOM 733 C C . GLY A 1 87 ? -15.924 -3.180 12.754 1.00 44.59 87 GLY A C 1
ATOM 734 O O . GLY A 1 87 ? -17.091 -2.816 12.886 1.00 44.59 87 GLY A O 1
ATOM 735 N N . ALA A 1 88 ? -15.044 -2.440 12.082 1.00 43.91 88 ALA A N 1
ATOM 736 C CA . ALA A 1 88 ? -15.362 -1.116 11.558 1.00 43.91 88 ALA A CA 1
ATOM 737 C C . ALA A 1 88 ? -14.401 -0.731 10.427 1.00 43.91 88 ALA A C 1
ATOM 739 O O . ALA A 1 88 ? -13.494 0.081 10.601 1.00 43.91 88 ALA A O 1
ATOM 740 N N . ILE A 1 89 ? -14.615 -1.282 9.232 1.00 50.94 89 ILE A N 1
ATOM 741 C CA . ILE A 1 89 ? -13.997 -0.718 8.032 1.00 50.94 89 ILE A CA 1
ATOM 742 C C . ILE A 1 89 ? -14.631 0.667 7.833 1.00 50.94 89 ILE A C 1
ATOM 744 O O . ILE A 1 89 ? -15.776 0.770 7.394 1.00 50.94 89 ILE A O 1
ATOM 748 N N . LYS A 1 90 ? -13.913 1.742 8.191 1.00 51.28 90 LYS A N 1
ATOM 749 C CA . LYS A 1 90 ? -14.263 3.108 7.781 1.00 51.28 90 LYS A CA 1
ATOM 750 C C . LYS A 1 90 ? -14.103 3.176 6.262 1.00 51.28 90 LYS A C 1
ATOM 752 O O . LYS A 1 90 ? -13.022 3.435 5.742 1.00 51.28 90 LYS A O 1
ATOM 757 N N . THR A 1 91 ? -15.176 2.858 5.548 1.00 46.16 91 THR A N 1
ATOM 758 C CA . THR A 1 91 ? -15.264 3.011 4.099 1.00 46.16 91 THR A CA 1
ATOM 759 C C . THR A 1 91 ? -15.092 4.485 3.763 1.00 46.16 91 THR A C 1
ATOM 761 O O . THR A 1 91 ? -15.866 5.320 4.238 1.00 46.16 91 THR A O 1
ATOM 764 N N . VAL A 1 92 ? -14.082 4.807 2.956 1.00 45.69 92 VAL A N 1
ATOM 765 C CA . VAL A 1 92 ? -13.935 6.141 2.374 1.00 45.69 92 VAL A CA 1
ATOM 766 C C . VAL A 1 92 ? -15.158 6.335 1.487 1.00 45.69 92 VAL A C 1
ATOM 768 O O . VAL A 1 92 ? -15.321 5.635 0.492 1.00 45.69 92 VAL A O 1
ATOM 771 N N . ASN A 1 93 ? -16.081 7.187 1.932 1.00 37.41 93 ASN A N 1
ATOM 772 C CA . ASN A 1 93 ? -17.342 7.425 1.248 1.00 37.41 93 ASN A CA 1
ATOM 773 C C .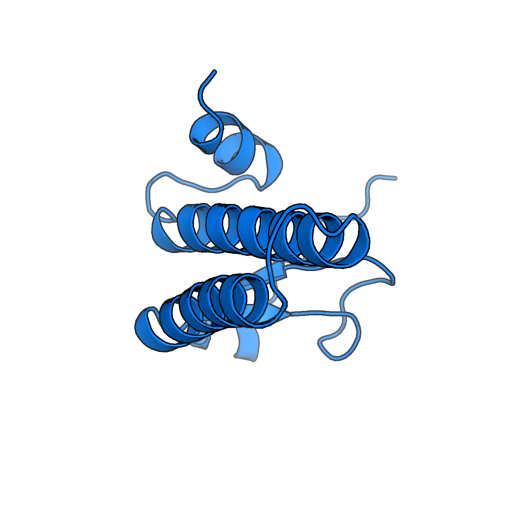 ASN A 1 93 ? -17.091 7.702 -0.233 1.00 37.41 93 ASN A C 1
ATOM 775 O O . ASN A 1 93 ? -16.307 8.579 -0.600 1.00 37.41 93 ASN A O 1
ATOM 779 N N . SER A 1 94 ? -17.814 6.960 -1.064 1.00 39.19 94 SER A N 1
ATOM 780 C CA . SER A 1 94 ? -18.016 7.306 -2.455 1.00 39.19 94 SER A CA 1
ATOM 781 C C . SER A 1 94 ? -18.479 8.742 -2.566 1.00 39.19 94 SER A C 1
ATOM 783 O O . SER A 1 94 ? -19.501 9.115 -1.992 1.00 39.19 94 SER A O 1
ATOM 785 N N . LEU A 1 95 ? -17.708 9.512 -3.318 1.00 37.25 95 LEU A N 1
ATOM 786 C CA . LEU A 1 95 ? -18.125 10.795 -3.841 1.00 37.25 95 LEU A CA 1
ATOM 787 C C . LEU A 1 95 ? -19.270 10.534 -4.833 1.00 37.25 95 LEU A C 1
ATOM 789 O O . LEU A 1 95 ? -19.020 10.037 -5.932 1.00 37.25 95 LEU A O 1
ATOM 793 N N . ASP A 1 96 ? -20.502 10.797 -4.392 1.00 34.09 96 ASP A N 1
ATOM 794 C CA . ASP A 1 96 ? -21.550 11.345 -5.265 1.00 34.09 96 ASP A CA 1
ATOM 795 C C . ASP A 1 96 ? -21.202 12.802 -5.617 1.00 34.09 96 ASP A C 1
ATOM 797 O O . ASP A 1 96 ? -20.680 13.521 -4.726 1.00 34.09 96 ASP A O 1
#

Radius of gyration: 14.41 Å; chains: 1; bounding box: 38×30×33 Å

Secondary structure (DSSP, 8-state):
--HHHHHHHHHT--GGGHHHHHHHHHHHHHHHHHHHHHTTSS-HHHHHHHHHHHHHHHHHTTEEEE-GGGTPPTT--EEEEHHHHTT---------

pLDDT: mean 83.42, std 16.71, range [34.09, 97.62]